Protein AF-A0A6A6E6L0-F1 (afdb_monomer)

Solvent-accessible surface area (backbone atoms only — not comparable to full-atom values): 4085 Å² total; per-residue (Å²): 135,83,84,76,80,76,80,77,82,77,75,73,91,65,78,53,80,74,63,69,41,92,84,54,56,72,90,83,53,83,92,83,53,80,66,42,59,51,92,86,75,46,66,38,80,71,82,79,48,75,57,101,89,49,76,71

Sequence (56 aa):
MATKRTPSLQRHTQLLEEESFSWYNSGRFYPVHLGEVFKSRYQVLRKLGYRSISTV

Secondary structure (DSSP, 8-state):
-----PPP-----S--GGGGSTT--GGGS----TT-EETTTEE------EETTEE-

Mean predicted aligned error: 8.08 Å

pLDDT: mean 85.33, std 16.75, range [42.41, 98.25]

Organism: NCBI:txid1314779

Radius of gyration: 14.78 Å; Cα contacts (8 Å, |Δi|>4): 31; chains: 1; bounding box: 43×30×27 Å

Structure (mmCIF, N/CA/C/O backbone):
data_AF-A0A6A6E6L0-F1
#
_entry.id   AF-A0A6A6E6L0-F1
#
loop_
_atom_site.group_PDB
_atom_site.id
_atom_site.type_symbol
_atom_site.label_atom_id
_atom_site.label_alt_id
_atom_site.label_comp_id
_atom_site.label_asym_id
_atom_site.label_entity_id
_atom_site.label_seq_id
_atom_site.pdbx_PDB_ins_code
_atom_site.Cartn_x
_atom_site.Cartn_y
_atom_site.Cartn_z
_atom_site.occupancy
_atom_site.B_iso_or_equiv
_atom_site.auth_seq_id
_atom_site.auth_comp_id
_atom_site.auth_asym_id
_atom_site.auth_atom_id
_atom_site.pdbx_PDB_model_num
ATOM 1 N N .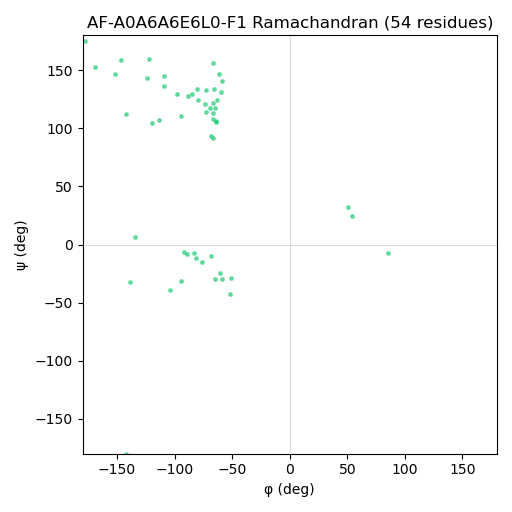 MET A 1 1 ? -30.184 21.991 1.113 1.00 44.69 1 MET A N 1
ATOM 2 C CA . MET A 1 1 ? -29.673 21.127 0.027 1.00 44.69 1 MET A CA 1
ATOM 3 C C . MET A 1 1 ? -28.153 21.187 0.055 1.00 44.69 1 MET A C 1
ATOM 5 O O . MET A 1 1 ? -27.602 22.242 -0.214 1.00 44.69 1 MET A O 1
ATOM 9 N N . ALA A 1 2 ? -27.478 20.131 0.517 1.00 42.41 2 ALA A N 1
ATOM 10 C CA . ALA A 1 2 ? -26.025 20.135 0.705 1.00 42.41 2 ALA A CA 1
ATOM 11 C C . ALA A 1 2 ? -25.329 19.551 -0.533 1.00 42.41 2 ALA A C 1
ATOM 13 O O . ALA A 1 2 ? -25.430 18.353 -0.795 1.00 42.41 2 ALA A O 1
ATOM 14 N N . THR A 1 3 ? -24.628 20.397 -1.288 1.00 50.06 3 THR A N 1
ATOM 15 C CA . THR A 1 3 ? -23.767 19.984 -2.404 1.00 50.06 3 THR A CA 1
ATOM 16 C C . THR A 1 3 ? -22.620 19.135 -1.864 1.00 50.06 3 THR A C 1
ATOM 18 O O . THR A 1 3 ? -21.687 19.647 -1.243 1.00 50.06 3 THR A O 1
ATOM 21 N N . LYS A 1 4 ? -22.692 17.816 -2.078 1.00 50.16 4 LYS A N 1
ATOM 22 C CA . LYS A 1 4 ? -21.577 16.903 -1.813 1.00 50.16 4 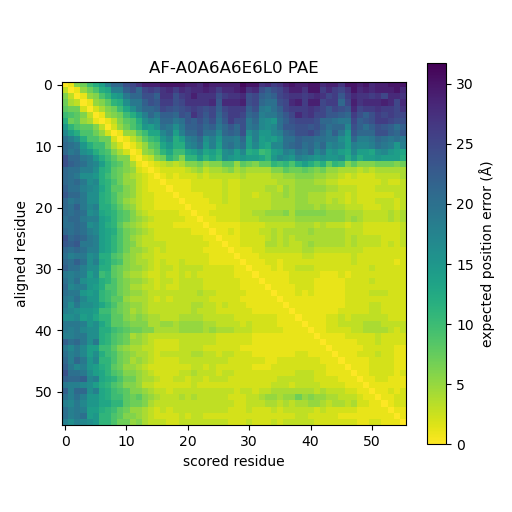LYS A CA 1
ATOM 23 C C . LYS A 1 4 ? -20.466 17.242 -2.808 1.00 50.16 4 LYS A C 1
ATOM 25 O O . LYS A 1 4 ? -20.642 17.085 -4.010 1.00 50.16 4 LYS A O 1
ATOM 30 N N . ARG A 1 5 ? -19.344 17.760 -2.304 1.00 51.59 5 ARG A N 1
ATOM 31 C CA . ARG A 1 5 ? -18.131 17.988 -3.096 1.00 51.59 5 ARG A CA 1
ATOM 32 C C . ARG A 1 5 ? -17.620 16.628 -3.562 1.00 51.59 5 ARG A C 1
ATOM 34 O O . ARG A 1 5 ? -17.124 15.853 -2.750 1.00 51.59 5 ARG A O 1
ATOM 41 N N . THR A 1 6 ? -17.791 16.325 -4.841 1.00 56.09 6 THR A N 1
ATOM 42 C CA . THR A 1 6 ? -17.178 15.162 -5.484 1.00 56.09 6 THR A CA 1
ATOM 43 C C . THR A 1 6 ? -15.661 15.369 -5.466 1.00 56.09 6 THR A C 1
ATOM 45 O O . THR A 1 6 ? -15.204 16.358 -6.043 1.00 56.09 6 THR A O 1
ATOM 48 N N . PRO A 1 7 ? -14.863 14.521 -4.793 1.00 58.53 7 PRO A N 1
ATOM 49 C CA . PRO A 1 7 ? -13.416 14.655 -4.849 1.00 58.53 7 PRO A CA 1
ATOM 50 C C . PRO A 1 7 ? -12.964 14.334 -6.276 1.00 58.53 7 PRO A C 1
ATOM 52 O O . PRO A 1 7 ? -13.263 13.266 -6.810 1.00 58.53 7 PRO A 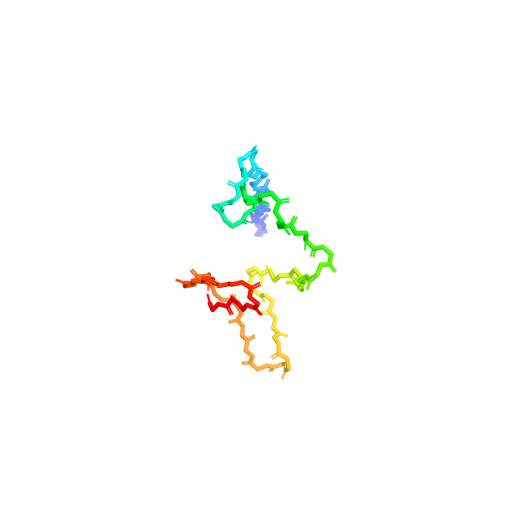O 1
ATOM 55 N N . SER A 1 8 ? -12.289 15.283 -6.920 1.00 57.41 8 SER A N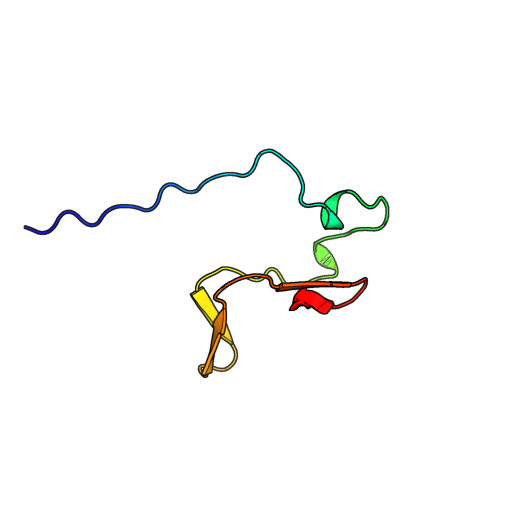 1
ATOM 56 C CA . SER A 1 8 ? -11.661 15.057 -8.216 1.00 57.41 8 SER A CA 1
ATOM 57 C C . SER A 1 8 ? -10.582 13.985 -8.058 1.00 57.41 8 SER A C 1
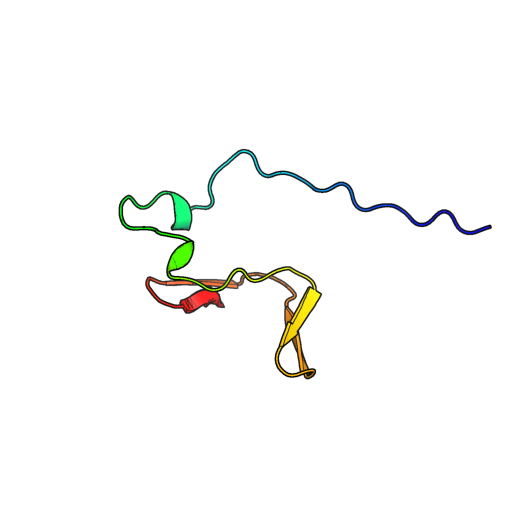ATOM 59 O O . SER A 1 8 ? -9.687 14.102 -7.222 1.00 57.41 8 SER A O 1
ATOM 61 N N . LEU A 1 9 ? -10.682 12.917 -8.853 1.00 57.19 9 LEU A N 1
ATOM 62 C CA . LEU A 1 9 ? -9.683 11.854 -8.898 1.00 57.19 9 LEU A CA 1
ATOM 63 C C . LEU A 1 9 ? -8.410 12.445 -9.525 1.00 57.19 9 LEU A C 1
ATOM 65 O O . LEU A 1 9 ? -8.298 12.534 -10.748 1.00 57.19 9 LEU A O 1
ATOM 69 N N . GLN A 1 10 ? -7.482 12.931 -8.699 1.00 60.41 10 GLN A N 1
ATOM 70 C CA . GLN A 1 10 ? -6.182 13.412 -9.162 1.00 60.41 10 GLN A CA 1
ATOM 71 C C . GLN A 1 10 ? -5.396 12.222 -9.715 1.00 60.41 10 GLN A C 1
ATOM 73 O O . GLN A 1 10 ? -4.711 11.509 -8.980 1.00 60.41 10 GLN A O 1
ATOM 78 N N . ARG A 1 11 ? -5.522 11.981 -11.023 1.00 57.84 11 ARG A N 1
ATOM 79 C CA . ARG A 1 11 ? -4.661 11.028 -11.716 1.00 57.84 11 ARG A CA 1
ATOM 80 C C . ARG A 1 11 ? -3.249 11.591 -11.698 1.00 57.84 11 ARG A C 1
ATOM 82 O O . ARG A 1 11 ? -2.965 12.571 -12.382 1.00 57.84 11 ARG A O 1
ATOM 89 N N . HIS A 1 12 ? -2.388 10.979 -10.902 1.00 68.19 12 HIS A N 1
ATOM 90 C CA . HIS A 1 12 ? -0.965 11.249 -10.971 1.00 68.19 12 HIS A CA 1
ATOM 91 C C . HIS A 1 12 ? -0.461 10.684 -12.302 1.00 68.19 12 HIS A C 1
ATOM 93 O O . HIS A 1 12 ? -0.595 9.495 -12.572 1.00 68.19 12 HIS A O 1
ATOM 99 N N . THR A 1 13 ? 0.040 11.558 -13.174 1.00 77.62 13 THR A N 1
ATOM 100 C CA . THR A 1 13 ? 0.641 11.174 -14.463 1.00 77.62 13 THR A CA 1
ATOM 101 C C . THR A 1 13 ? 2.103 10.761 -14.317 1.00 77.62 13 THR A C 1
ATOM 103 O O . THR A 1 13 ? 2.716 10.322 -15.285 1.00 77.62 13 THR A O 1
ATOM 106 N N . GLN A 1 14 ? 2.670 10.932 -13.124 1.00 84.25 14 GLN A N 1
ATOM 107 C CA . GLN A 1 14 ? 4.047 10.608 -12.797 1.00 84.25 14 GLN A CA 1
ATOM 108 C C . GLN A 1 14 ? 4.078 9.389 -11.877 1.00 84.25 14 GLN A C 1
ATOM 110 O O . GLN A 1 14 ? 3.292 9.312 -10.932 1.00 84.25 14 GLN A O 1
ATOM 115 N N . LEU A 1 15 ? 4.994 8.465 -12.171 1.00 88.19 15 LEU A N 1
ATOM 116 C CA . LEU A 1 15 ? 5.262 7.298 -11.337 1.00 88.19 15 LEU A CA 1
ATOM 117 C C . LEU A 1 15 ? 5.741 7.724 -9.949 1.00 88.19 15 LEU A C 1
ATOM 119 O O . LEU A 1 15 ? 6.465 8.715 -9.804 1.00 88.19 15 LEU A O 1
ATOM 123 N N . LEU A 1 16 ? 5.374 6.941 -8.939 1.00 88.88 16 LEU A N 1
ATOM 124 C CA . LEU A 1 16 ? 5.988 7.054 -7.622 1.00 88.88 16 LEU A CA 1
ATOM 125 C C . LEU A 1 16 ? 7.462 6.629 -7.695 1.00 88.88 16 LEU A C 1
ATOM 127 O O . LEU A 1 16 ? 7.860 5.849 -8.557 1.00 88.88 16 LEU A O 1
ATOM 131 N N . GLU A 1 17 ? 8.277 7.106 -6.755 1.00 91.31 17 GLU A N 1
ATOM 132 C CA . GLU A 1 17 ? 9.702 6.748 -6.680 1.00 91.31 17 GLU A CA 1
ATOM 133 C C . GLU A 1 17 ? 9.912 5.221 -6.688 1.00 91.31 17 GLU A C 1
ATOM 135 O O . GLU A 1 17 ? 10.736 4.709 -7.441 1.00 91.31 17 GLU A O 1
ATOM 140 N N . GLU A 1 18 ? 9.091 4.480 -5.937 1.00 90.50 18 GLU A N 1
ATOM 141 C CA . GLU A 1 18 ? 9.135 3.013 -5.882 1.00 90.50 18 GLU A CA 1
ATOM 142 C C . GLU A 1 18 ? 8.774 2.332 -7.209 1.00 90.50 18 GLU A C 1
ATOM 144 O O . GLU A 1 18 ? 9.272 1.253 -7.515 1.00 90.50 18 GLU A O 1
ATOM 149 N N . GLU A 1 19 ? 7.930 2.971 -8.016 1.00 91.31 19 GLU A N 1
ATOM 150 C CA . GLU A 1 19 ? 7.486 2.454 -9.312 1.00 91.31 19 GLU A CA 1
ATOM 151 C C . GLU A 1 19 ? 8.519 2.718 -10.415 1.00 91.31 19 GLU A C 1
ATOM 153 O O . GLU A 1 19 ? 8.419 2.157 -11.504 1.00 91.31 19 GLU A O 1
ATOM 158 N N . SER A 1 20 ? 9.532 3.550 -10.143 1.00 92.88 20 SER A N 1
ATOM 159 C CA . SER A 1 20 ? 10.616 3.833 -11.090 1.00 92.88 20 SER A CA 1
ATOM 160 C C . SER A 1 20 ? 11.647 2.701 -11.196 1.00 92.88 20 SER A C 1
ATOM 162 O O . SER A 1 20 ? 12.437 2.667 -12.142 1.00 92.88 20 SER A O 1
ATOM 164 N N . PHE A 1 21 ? 11.650 1.754 -10.251 1.00 92.38 21 PHE A N 1
ATOM 165 C CA . PHE A 1 21 ? 12.582 0.631 -10.270 1.00 92.38 21 PHE A CA 1
ATOM 166 C C . PHE A 1 21 ? 12.216 -0.389 -11.354 1.00 92.38 21 PHE A C 1
ATOM 168 O O . PHE A 1 21 ? 11.085 -0.858 -11.432 1.00 92.38 21 PHE A O 1
ATOM 175 N N . SER A 1 22 ? 13.207 -0.832 -12.133 1.00 93.69 22 SER A N 1
ATOM 176 C CA . SER A 1 22 ? 13.013 -1.801 -13.229 1.00 93.69 22 SER A CA 1
ATOM 177 C C . SER A 1 22 ? 12.459 -3.159 -12.784 1.00 93.69 22 SER A C 1
ATOM 179 O O . SER A 1 22 ? 11.857 -3.876 -13.579 1.00 93.69 22 SER A O 1
ATOM 181 N N . TRP A 1 23 ? 12.669 -3.527 -11.520 1.00 90.69 23 TRP A N 1
ATOM 182 C CA . TRP A 1 23 ? 12.167 -4.763 -10.921 1.00 90.69 23 TRP A CA 1
ATOM 183 C C . TRP A 1 23 ? 10.799 -4.600 -10.245 1.00 90.69 23 TRP A C 1
ATOM 185 O O . TRP A 1 23 ? 10.236 -5.599 -9.782 1.00 90.69 23 TRP A O 1
ATOM 195 N N . TYR A 1 24 ? 10.268 -3.377 -10.151 1.00 92.75 24 TYR A N 1
ATOM 196 C CA . TYR A 1 24 ? 8.970 -3.134 -9.538 1.00 92.75 24 TYR A CA 1
ATOM 197 C C . TYR A 1 24 ? 7.861 -3.784 -10.371 1.00 92.75 24 TYR A C 1
ATOM 199 O O . TYR A 1 24 ? 7.808 -3.670 -11.594 1.00 92.75 24 TYR A O 1
ATOM 207 N N . ASN A 1 25 ? 6.957 -4.485 -9.693 1.00 92.75 25 ASN A N 1
ATOM 208 C CA . ASN A 1 25 ? 5.782 -5.084 -10.308 1.00 92.75 25 ASN A CA 1
ATOM 209 C C . ASN A 1 25 ? 4.612 -4.945 -9.336 1.00 92.75 25 ASN A C 1
ATOM 211 O O . ASN A 1 25 ? 4.607 -5.589 -8.287 1.00 92.75 25 ASN A O 1
AT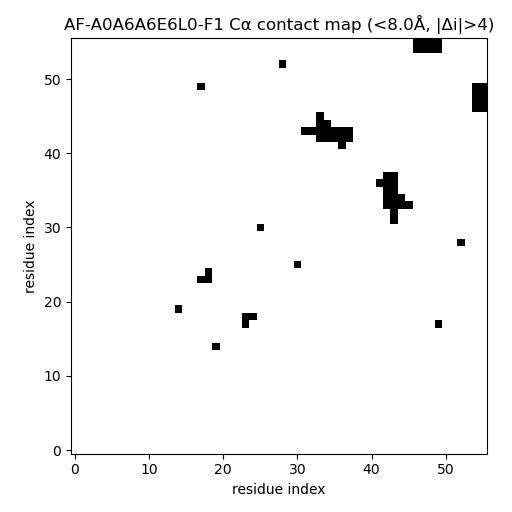OM 215 N N . SER A 1 26 ? 3.621 -4.128 -9.696 1.00 91.56 26 SER A N 1
ATOM 216 C CA . SER A 1 26 ? 2.452 -3.850 -8.854 1.00 91.56 26 SER A CA 1
ATOM 217 C C . SER A 1 26 ? 1.650 -5.106 -8.507 1.00 91.56 26 SER A C 1
ATOM 219 O O . SER A 1 26 ? 1.106 -5.190 -7.413 1.00 91.56 26 SER A O 1
ATOM 221 N N . GLY A 1 27 ? 1.647 -6.131 -9.367 1.00 94.69 27 GLY A N 1
ATOM 222 C CA . GLY A 1 27 ? 0.991 -7.417 -9.110 1.00 94.69 27 GLY A CA 1
ATOM 223 C C . GLY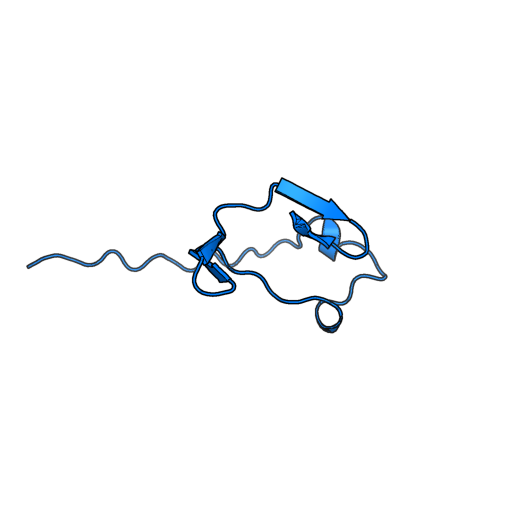 A 1 27 ? 1.638 -8.253 -7.999 1.00 94.69 27 GLY A C 1
ATOM 224 O O . GLY A 1 27 ? 1.058 -9.248 -7.573 1.00 94.69 27 GLY A O 1
ATOM 225 N N . ARG A 1 28 ? 2.826 -7.868 -7.514 1.00 94.56 28 ARG A N 1
ATOM 226 C CA . ARG A 1 28 ? 3.478 -8.487 -6.346 1.00 94.56 28 ARG A CA 1
ATOM 227 C C . ARG A 1 28 ? 3.095 -7.826 -5.021 1.00 94.56 28 ARG A C 1
ATOM 229 O O . ARG A 1 28 ? 3.467 -8.345 -3.971 1.00 94.56 28 ARG A O 1
ATOM 236 N N . PHE A 1 29 ? 2.379 -6.705 -5.060 1.00 93.81 29 PHE A N 1
ATOM 237 C CA . PHE A 1 29 ? 2.011 -5.919 -3.887 1.00 93.81 29 PHE A CA 1
ATOM 238 C C . PHE A 1 29 ? 0.495 -5.763 -3.787 1.00 93.81 29 PHE A C 1
ATOM 240 O O . PHE A 1 29 ? -0.238 -5.913 -4.762 1.00 93.81 29 PHE A O 1
ATOM 247 N N . TYR A 1 30 ? 0.018 -5.456 -2.584 1.00 94.44 30 TYR A N 1
ATOM 248 C CA . TYR A 1 30 ? -1.386 -5.129 -2.373 1.00 94.44 30 TYR A CA 1
ATOM 249 C C . TYR A 1 30 ? -1.607 -3.619 -2.582 1.00 94.44 30 TYR A C 1
ATOM 251 O O . TYR A 1 30 ? -0.897 -2.828 -1.955 1.00 94.44 30 TYR A O 1
ATOM 259 N N . PRO A 1 31 ? -2.568 -3.196 -3.426 1.00 93.25 31 PRO A N 1
ATOM 260 C CA . PRO A 1 31 ? -2.853 -1.782 -3.636 1.00 93.25 31 PRO A CA 1
ATOM 261 C C . PRO A 1 31 ? -3.571 -1.192 -2.416 1.00 93.25 31 PRO A C 1
ATOM 263 O O . PRO A 1 31 ? -4.708 -1.552 -2.125 1.00 93.25 31 PRO A O 1
ATOM 266 N N . VAL A 1 32 ? -2.913 -0.268 -1.714 1.00 94.19 32 VAL A N 1
ATOM 267 C CA . VAL A 1 32 ? -3.464 0.405 -0.528 1.00 94.19 32 VAL A CA 1
ATOM 268 C C . VAL A 1 32 ? -4.032 1.771 -0.907 1.00 94.19 32 VAL A C 1
ATOM 270 O O . VAL A 1 32 ? -3.333 2.587 -1.509 1.00 94.19 32 VAL A O 1
ATOM 273 N N . HIS A 1 33 ? -5.270 2.060 -0.498 1.00 94.06 33 HIS A N 1
ATOM 274 C CA . HIS A 1 33 ? -5.926 3.343 -0.773 1.00 94.06 33 HIS A CA 1
ATOM 275 C C . HIS A 1 33 ? -6.082 4.196 0.490 1.00 94.06 33 HIS A C 1
ATOM 277 O O . HIS A 1 33 ? -6.350 3.693 1.581 1.00 94.06 33 HIS A O 1
ATOM 283 N N . LEU A 1 34 ? -5.964 5.521 0.351 1.00 95.31 34 LEU A N 1
ATOM 284 C CA . LEU A 1 34 ? -6.258 6.438 1.455 1.00 95.31 34 LEU A CA 1
ATOM 285 C C . LEU A 1 34 ? -7.714 6.276 1.908 1.00 95.31 34 LEU A C 1
ATOM 287 O O . LEU A 1 34 ? -8.637 6.281 1.096 1.00 95.31 34 LEU A O 1
ATOM 291 N N . GLY A 1 35 ? -7.910 6.147 3.218 1.00 97.12 35 GLY A N 1
ATOM 292 C CA . GLY A 1 35 ? -9.208 5.901 3.836 1.00 97.12 35 GLY A CA 1
ATOM 293 C C . GLY A 1 35 ? -9.630 4.429 3.902 1.00 97.12 35 GLY A C 1
ATOM 294 O O . GLY A 1 35 ? -10.624 4.149 4.571 1.00 97.12 35 GLY A O 1
ATOM 295 N N . GLU A 1 36 ? -8.893 3.499 3.282 1.00 98.00 36 GLU A N 1
ATOM 296 C CA . GLU A 1 36 ? -9.132 2.055 3.408 1.00 98.00 36 GLU A CA 1
ATOM 297 C C . GLU A 1 36 ? -9.025 1.609 4.874 1.00 98.00 36 GLU A C 1
ATOM 299 O O . GLU A 1 36 ? -8.168 2.097 5.614 1.00 98.00 36 GLU A O 1
ATOM 304 N N . VAL A 1 37 ? -9.904 0.696 5.308 1.00 97.88 37 VAL A N 1
ATOM 305 C CA . VAL A 1 37 ? -9.941 0.197 6.690 1.00 97.88 37 VAL A CA 1
ATOM 306 C C . VAL A 1 37 ? -9.559 -1.278 6.734 1.00 97.88 37 VAL A C 1
ATOM 308 O O . VAL A 1 37 ? -10.355 -2.157 6.405 1.00 97.88 37 VAL A O 1
ATOM 311 N N . PHE A 1 38 ? -8.359 -1.567 7.235 1.00 97.38 38 PHE A N 1
ATOM 312 C CA . PHE A 1 38 ? -7.900 -2.935 7.447 1.00 97.38 38 PHE A CA 1
ATOM 313 C C . PHE A 1 38 ? -8.457 -3.518 8.743 1.00 97.38 38 PHE A C 1
ATOM 315 O O . PHE A 1 38 ? -8.406 -2.891 9.809 1.00 97.38 38 PHE A O 1
ATOM 322 N N . LYS A 1 39 ? -8.961 -4.757 8.654 1.00 97.75 39 LYS A N 1
ATOM 323 C CA . LYS A 1 39 ? -9.501 -5.536 9.786 1.00 97.75 39 LYS A CA 1
ATOM 324 C C . LYS A 1 39 ? -10.536 -4.761 10.619 1.00 97.75 39 LYS A C 1
ATOM 326 O O . LYS A 1 39 ? -10.584 -4.922 11.836 1.00 97.75 39 LYS A O 1
ATOM 331 N N . SER A 1 40 ? -11.303 -3.875 9.976 1.00 97.56 40 SER A N 1
ATOM 332 C CA . SER A 1 40 ? -12.293 -2.992 10.617 1.00 97.56 40 SER A CA 1
ATOM 333 C C . SER A 1 40 ? -11.736 -2.131 11.762 1.00 97.56 40 SER A C 1
ATOM 335 O O . SER A 1 40 ? -12.475 -1.753 12.667 1.00 97.56 40 SER A O 1
ATOM 337 N N . ARG A 1 41 ? -10.424 -1.854 11.766 1.00 98.12 41 ARG A N 1
ATOM 338 C CA . ARG A 1 41 ? -9.729 -1.220 12.899 1.00 98.12 41 ARG A CA 1
ATOM 339 C C . ARG A 1 41 ? -8.704 -0.166 12.507 1.00 98.12 41 ARG A C 1
ATOM 341 O O . ARG A 1 41 ? -8.487 0.766 13.273 1.00 98.12 41 ARG A O 1
ATOM 348 N N . TYR A 1 42 ? -8.050 -0.324 11.362 1.00 98.00 42 TYR A N 1
ATOM 349 C CA . TYR A 1 42 ? -6.912 0.508 10.983 1.00 98.00 42 TYR A CA 1
ATOM 350 C C . TYR A 1 42 ? -7.217 1.252 9.694 1.00 98.00 42 TYR A C 1
ATOM 352 O O . TYR A 1 42 ? -7.204 0.649 8.624 1.00 98.00 42 TYR A O 1
ATOM 360 N N . GLN A 1 43 ? -7.508 2.547 9.809 1.00 98.25 43 GLN A N 1
ATOM 361 C CA . GLN A 1 43 ? -7.731 3.405 8.654 1.00 98.25 43 GLN A CA 1
ATOM 362 C C . GLN A 1 43 ? -6.400 3.936 8.114 1.00 98.25 43 GLN A C 1
ATOM 364 O O . GLN A 1 43 ? -5.594 4.491 8.861 1.00 98.25 43 GLN A O 1
ATOM 369 N N . VAL A 1 44 ? -6.188 3.798 6.809 1.00 97.81 44 VAL A N 1
ATOM 3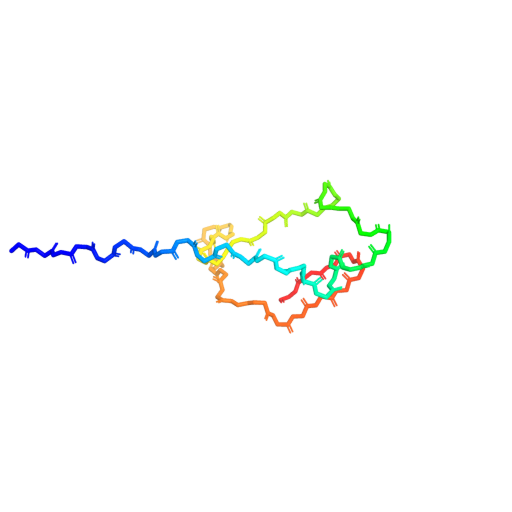70 C CA . VAL A 1 44 ? -5.012 4.336 6.121 1.00 97.81 44 VAL A CA 1
ATOM 371 C C . VAL A 1 44 ? -5.139 5.849 5.997 1.00 97.81 44 VAL A C 1
ATOM 373 O O . VAL A 1 44 ? -6.075 6.351 5.375 1.00 97.81 44 VAL A O 1
ATOM 376 N N . LEU A 1 45 ? -4.176 6.582 6.552 1.00 97.31 45 LEU A N 1
ATOM 377 C CA . LEU A 1 45 ? -4.175 8.049 6.522 1.00 97.31 45 LE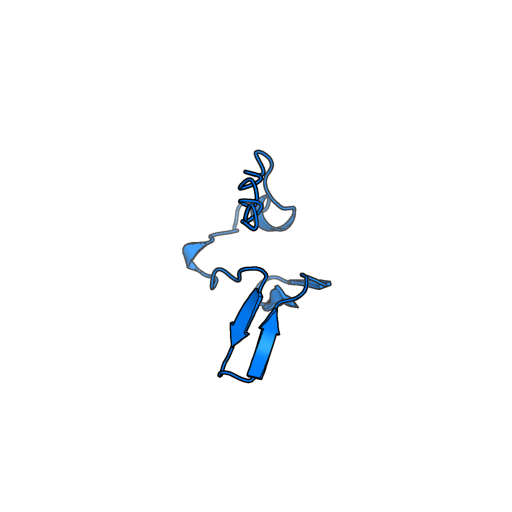U A CA 1
ATOM 378 C C . LEU A 1 45 ? -3.191 8.626 5.504 1.00 97.31 45 LEU A C 1
ATOM 380 O O . LEU A 1 45 ? -3.474 9.641 4.875 1.00 97.31 45 LEU A O 1
ATOM 384 N N . ARG A 1 46 ? -2.010 8.015 5.392 1.00 96.62 46 ARG A N 1
ATOM 385 C CA . ARG A 1 46 ? -0.878 8.496 4.595 1.00 96.62 46 ARG A CA 1
ATOM 386 C C . ARG A 1 46 ? 0.172 7.386 4.505 1.00 96.62 46 ARG A C 1
ATOM 388 O O . ARG A 1 46 ? 0.293 6.607 5.441 1.00 96.62 46 ARG A O 1
ATOM 395 N N . LYS A 1 47 ? 0.965 7.391 3.432 1.00 95.19 47 LYS A N 1
ATOM 396 C CA . LYS A 1 47 ? 2.220 6.636 3.317 1.00 95.19 47 LYS A CA 1
ATOM 397 C C . LYS A 1 47 ? 3.356 7.363 4.051 1.00 95.19 47 LYS A C 1
ATOM 399 O O . LYS A 1 47 ? 3.610 8.535 3.779 1.00 95.19 47 LYS A O 1
ATOM 404 N N . LEU A 1 48 ? 4.019 6.684 4.977 1.00 96.50 48 LEU A N 1
ATOM 405 C CA . LEU A 1 48 ? 5.217 7.141 5.686 1.00 96.50 48 LEU A CA 1
ATOM 406 C C . LEU A 1 48 ? 6.510 6.661 5.017 1.00 96.50 48 LEU A C 1
ATOM 408 O O . LEU A 1 48 ? 7.515 7.363 5.081 1.00 96.50 48 LEU A O 1
ATOM 412 N N . GLY A 1 49 ? 6.502 5.493 4.374 1.00 95.25 49 GLY A N 1
ATOM 413 C CA . GLY A 1 49 ? 7.691 4.965 3.710 1.00 95.25 49 GLY A CA 1
ATOM 414 C C . GLY A 1 49 ? 7.465 3.643 2.988 1.00 95.25 49 GLY A C 1
ATOM 415 O O . GLY A 1 49 ? 6.389 3.051 3.038 1.00 95.25 49 GLY A O 1
ATOM 416 N N . TYR A 1 50 ? 8.497 3.175 2.290 1.00 94.50 50 TYR A N 1
ATOM 417 C CA . TYR A 1 50 ? 8.473 1.893 1.594 1.00 94.50 50 TYR A CA 1
ATOM 418 C C . TYR A 1 50 ? 9.848 1.221 1.601 1.00 94.50 50 TYR A C 1
ATOM 420 O O . TYR A 1 50 ? 10.887 1.851 1.799 1.00 94.50 50 TYR A O 1
ATOM 428 N N . ARG A 1 51 ? 9.835 -0.091 1.394 1.00 91.94 51 ARG A N 1
ATOM 429 C CA . ARG A 1 51 ? 11.002 -0.937 1.146 1.00 91.94 51 ARG A CA 1
ATOM 430 C C . ARG A 1 51 ? 10.628 -1.997 0.116 1.00 91.94 51 ARG A C 1
ATOM 432 O O . ARG A 1 51 ? 9.489 -2.063 -0.328 1.00 91.94 51 ARG A O 1
ATOM 439 N N . SER A 1 52 ? 11.579 -2.860 -0.227 1.00 89.94 52 SER A N 1
ATOM 440 C CA . SER A 1 52 ? 11.417 -3.906 -1.244 1.00 89.94 52 SER A CA 1
ATOM 441 C C . SER A 1 52 ? 10.182 -4.803 -1.079 1.00 89.94 52 SER A C 1
ATOM 443 O O . SER A 1 52 ? 9.695 -5.323 -2.076 1.00 89.94 52 SER A O 1
ATOM 445 N N . ILE A 1 53 ? 9.688 -5.008 0.148 1.00 92.19 53 ILE A N 1
ATOM 446 C CA . ILE A 1 53 ? 8.573 -5.926 0.443 1.00 92.19 53 ILE A CA 1
ATOM 447 C C . ILE A 1 53 ? 7.511 -5.342 1.388 1.00 92.19 53 ILE A C 1
ATOM 449 O O . ILE A 1 53 ? 6.633 -6.069 1.844 1.00 92.19 53 ILE A O 1
ATOM 453 N N . SER A 1 54 ? 7.599 -4.058 1.744 1.00 93.19 54 SER A N 1
ATOM 454 C CA . SER A 1 54 ? 6.739 -3.474 2.780 1.00 93.19 54 SER A CA 1
ATOM 455 C C . SER A 1 54 ? 6.497 -1.986 2.573 1.00 93.19 54 SER A C 1
ATOM 457 O O . SER A 1 54 ? 7.411 -1.258 2.186 1.00 93.19 54 SER A O 1
ATOM 459 N N . THR A 1 55 ? 5.311 -1.530 2.961 1.00 95.38 55 THR A N 1
ATOM 460 C CA . THR A 1 55 ? 4.913 -0.119 2.999 1.00 95.38 55 THR A CA 1
ATOM 461 C C . THR A 1 55 ? 4.444 0.216 4.409 1.00 95.38 55 THR A C 1
ATOM 463 O O . THR A 1 55 ? 3.829 -0.623 5.070 1.00 95.38 55 THR A O 1
ATOM 466 N N . VAL A 1 56 ? 4.756 1.425 4.864 1.00 95.19 56 VAL A N 1
ATOM 467 C CA . VAL A 1 56 ? 4.300 1.990 6.142 1.00 95.19 56 VAL A CA 1
ATOM 468 C C . VAL A 1 56 ? 3.609 3.306 5.860 1.00 95.19 56 VAL A C 1
ATOM 470 O O . VAL A 1 56 ? 4.092 4.021 4.954 1.00 95.19 56 VAL A O 1
#

Foldseek 3Di:
DDPDPDDPPPPDPDDDPQRPDPPDDCVLDDDDDQQDQPPVHDGHHDWPDDDPRDTD